Protein AF-A0A839EZG9-F1 (afdb_monomer)

Organism: NCBI:txid28101

Solvent-accessible surface area (backbone atoms only — not comparable to full-atom values): 6725 Å² total; per-residue (Å²): 133,90,87,87,84,82,85,85,78,83,82,80,80,79,82,77,80,78,75,81,74,72,76,76,61,81,21,38,28,37,26,63,41,70,46,68,31,80,74,69,49,77,46,51,53,72,41,75,43,53,29,45,36,36,34,58,54,97,94,41,50,29,42,21,29,82,92,69,44,40,34,55,33,54,52,96,92,36,72,25,40,42,65,75,44,39,40,85,50,58,77,76,52,98,52,31,19,37,50,36,63,50,82,82,70,83,71,82,125

pLDDT: mean 78.86, std 19.62, range [39.41, 96.75]

Structure (mmCIF, N/CA/C/O backbone):
data_AF-A0A839EZG9-F1
#
_entry.id   AF-A0A839EZG9-F1
#
loop_
_atom_site.group_PDB
_atom_site.id
_atom_site.type_symbol
_atom_site.label_atom_id
_atom_site.label_alt_id
_atom_site.label_comp_id
_atom_site.label_asym_id
_atom_site.label_entity_id
_atom_site.label_seq_id
_atom_site.pdbx_PDB_ins_code
_atom_site.Cartn_x
_atom_site.Cartn_y
_atom_site.Cartn_z
_atom_site.occupancy
_atom_site.B_iso_or_equiv
_atom_site.auth_seq_id
_atom_site.auth_comp_id
_atom_site.auth_asym_id
_atom_site.auth_atom_id
_atom_site.pdbx_PDB_model_num
ATOM 1 N N . MET A 1 1 ? 6.464 -0.821 -80.860 1.00 40.16 1 MET A N 1
ATOM 2 C CA . MET A 1 1 ? 7.640 -0.419 -80.058 1.00 40.16 1 MET A CA 1
ATOM 3 C C . MET A 1 1 ? 7.141 0.169 -78.747 1.00 40.16 1 MET A C 1
ATOM 5 O O . MET A 1 1 ? 6.078 0.771 -78.734 1.00 40.16 1 MET A O 1
ATOM 9 N N . ARG A 1 2 ? 7.848 -0.144 -77.658 1.00 47.66 2 ARG A N 1
ATOM 10 C CA . ARG A 1 2 ? 7.519 0.117 -76.245 1.00 47.66 2 ARG A CA 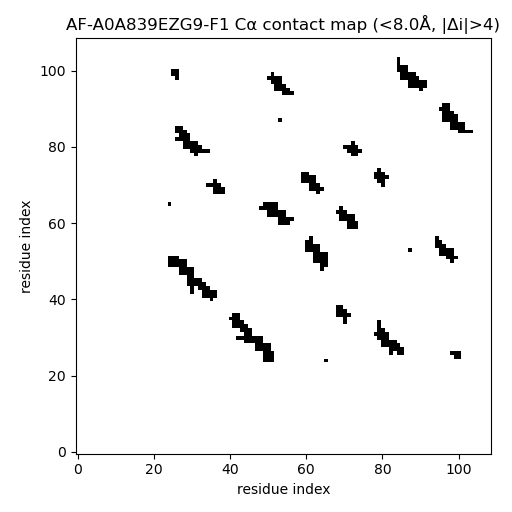1
ATOM 11 C C . ARG A 1 2 ? 7.303 1.614 -75.983 1.00 47.66 2 ARG A C 1
ATOM 13 O O . ARG A 1 2 ? 7.981 2.408 -76.618 1.00 47.66 2 ARG A O 1
ATOM 20 N N . ASN A 1 3 ? 6.450 1.964 -75.017 1.00 39.41 3 ASN A N 1
ATOM 21 C CA . ASN A 1 3 ? 6.862 2.780 -73.867 1.00 39.41 3 ASN A CA 1
ATOM 22 C C . ASN A 1 3 ? 5.799 2.758 -72.759 1.00 39.41 3 ASN A C 1
ATOM 24 O O . ASN A 1 3 ? 4.685 3.245 -72.900 1.00 39.41 3 ASN A O 1
ATOM 28 N N . VAL A 1 4 ? 6.203 2.137 -71.654 1.00 51.38 4 VAL A N 1
ATOM 29 C CA . VAL A 1 4 ? 5.530 2.039 -70.361 1.00 51.38 4 VAL A CA 1
ATOM 30 C C . VAL A 1 4 ? 6.203 3.071 -69.457 1.00 51.38 4 VAL A C 1
ATOM 32 O O . VAL A 1 4 ? 7.422 3.014 -69.308 1.00 51.38 4 VAL A O 1
ATOM 35 N N . ALA A 1 5 ? 5.460 3.983 -68.835 1.00 54.16 5 ALA A N 1
ATOM 36 C CA . ALA A 1 5 ? 5.976 4.821 -67.747 1.00 54.16 5 ALA A CA 1
ATOM 37 C C . ALA A 1 5 ? 4.810 5.175 -66.809 1.00 54.16 5 ALA A C 1
ATOM 39 O O . ALA A 1 5 ? 3.967 5.995 -67.142 1.00 54.16 5 ALA A O 1
ATOM 40 N N . ARG A 1 6 ? 4.558 4.339 -65.796 1.00 51.41 6 ARG A N 1
ATOM 41 C CA . ARG A 1 6 ? 5.149 4.375 -64.440 1.00 51.41 6 ARG A CA 1
ATOM 42 C C . ARG A 1 6 ? 4.456 5.413 -63.551 1.00 51.41 6 ARG A C 1
ATOM 44 O O . ARG A 1 6 ? 4.903 6.545 -63.420 1.00 51.41 6 ARG A O 1
ATOM 51 N N . SER A 1 7 ? 3.372 4.957 -62.923 1.00 46.28 7 SER A N 1
ATOM 52 C CA . SER A 1 7 ? 2.710 5.603 -61.792 1.00 46.28 7 SER A CA 1
ATOM 53 C C . SER A 1 7 ? 3.701 5.839 -60.649 1.00 46.28 7 SER A C 1
ATOM 55 O O . SER A 1 7 ? 4.318 4.899 -60.149 1.00 46.28 7 SER A O 1
ATOM 57 N N . LEU A 1 8 ? 3.839 7.097 -60.235 1.00 52.25 8 LEU A N 1
ATOM 58 C CA . LEU A 1 8 ? 4.538 7.512 -59.021 1.00 52.2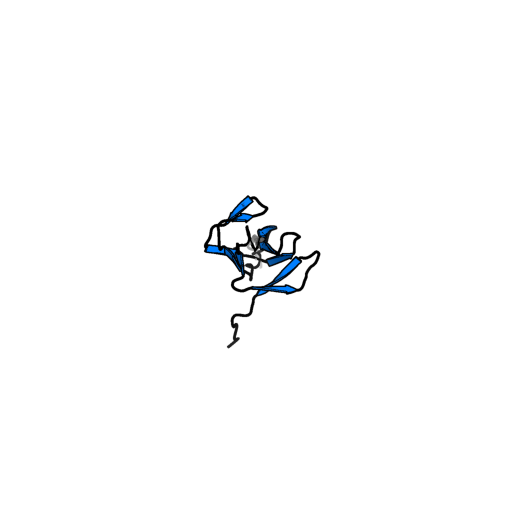5 8 LEU A CA 1
ATOM 59 C C . LEU A 1 8 ? 3.625 7.255 -57.815 1.00 52.25 8 LEU A C 1
ATOM 61 O O . LEU A 1 8 ? 2.739 8.051 -57.518 1.00 52.25 8 LEU A O 1
ATOM 65 N N . GLY A 1 9 ? 3.819 6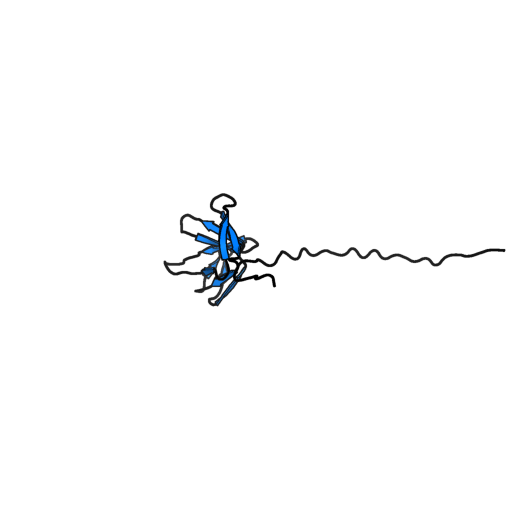.121 -57.143 1.00 43.62 9 GLY A N 1
ATOM 66 C CA . GLY A 1 9 ? 3.250 5.870 -55.820 1.00 43.62 9 GLY A CA 1
ATOM 67 C C . GLY A 1 9 ? 4.164 6.456 -54.748 1.00 43.62 9 GLY A C 1
ATOM 68 O O . GLY A 1 9 ? 5.259 5.945 -54.530 1.00 43.62 9 GLY A O 1
ATOM 69 N N . ILE A 1 10 ? 3.735 7.538 -54.099 1.00 60.69 10 ILE A N 1
ATOM 70 C CA . ILE A 1 10 ? 4.398 8.088 -52.912 1.00 60.69 10 ILE A CA 1
ATOM 71 C C . ILE A 1 10 ? 3.955 7.235 -51.719 1.00 60.69 10 ILE A C 1
ATOM 73 O O . ILE A 1 10 ? 2.824 7.349 -51.251 1.00 60.69 10 ILE A O 1
ATOM 77 N N . SER A 1 11 ? 4.831 6.343 -51.256 1.00 51.09 11 SER A N 1
ATOM 78 C CA . SER A 1 11 ? 4.602 5.546 -50.048 1.00 51.09 11 SER A CA 1
ATOM 79 C C . SER A 1 11 ? 4.742 6.428 -48.809 1.00 51.09 11 SER A C 1
ATOM 81 O O . SER A 1 11 ? 5.846 6.810 -48.423 1.00 51.09 11 SER A O 1
ATOM 83 N N . LEU A 1 12 ? 3.610 6.748 -48.186 1.00 52.72 12 LEU A N 1
ATOM 84 C CA . LEU A 1 12 ? 3.541 7.423 -46.896 1.00 52.72 12 LEU A CA 1
ATOM 85 C C . LEU A 1 12 ? 3.898 6.410 -45.793 1.00 52.72 12 LEU A C 1
ATOM 87 O O . LEU A 1 12 ? 3.102 5.531 -45.463 1.00 52.72 12 LEU A O 1
ATOM 91 N N . VAL A 1 13 ? 5.112 6.493 -45.247 1.00 56.06 13 VAL A N 1
ATOM 92 C CA . VAL A 1 13 ? 5.528 5.677 -44.097 1.00 56.06 13 VAL A CA 1
ATOM 93 C C . VAL A 1 13 ? 4.893 6.274 -42.840 1.00 56.06 13 VAL A C 1
ATOM 95 O O . VAL A 1 13 ? 5.386 7.252 -42.284 1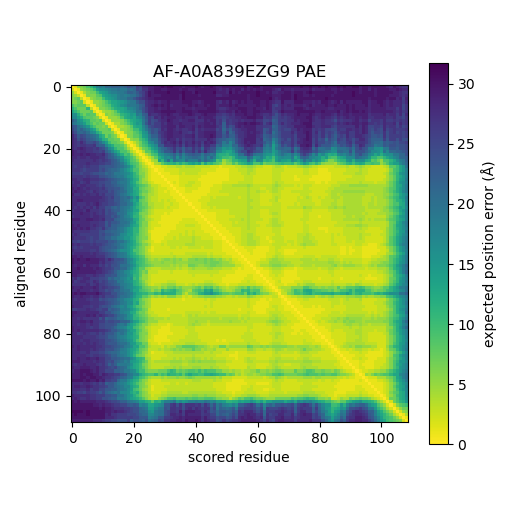.00 56.06 13 VAL A O 1
ATOM 98 N N . LEU A 1 14 ? 3.769 5.700 -42.406 1.00 52.47 14 LEU A N 1
ATOM 99 C CA . LEU A 1 14 ? 3.188 5.966 -41.091 1.00 52.47 14 LEU A CA 1
ATOM 100 C C . LEU A 1 14 ? 4.107 5.378 -40.010 1.00 52.47 14 LEU A C 1
ATOM 102 O O . LEU A 1 14 ? 4.110 4.170 -39.770 1.00 52.47 14 LEU A O 1
ATOM 106 N N . LEU A 1 15 ? 4.885 6.238 -39.347 1.00 49.59 15 LEU A N 1
ATOM 107 C CA . LEU A 1 15 ? 5.541 5.904 -38.084 1.00 49.59 15 LEU A CA 1
ATOM 108 C C . LEU A 1 15 ? 4.460 5.616 -37.039 1.00 49.59 15 LEU A C 1
ATOM 110 O O . LEU A 1 15 ? 3.777 6.518 -36.556 1.00 49.59 15 LEU A O 1
ATOM 114 N N . SER A 1 16 ? 4.290 4.338 -36.717 1.00 48.00 16 SER A N 1
ATOM 115 C CA . SER A 1 16 ? 3.411 3.895 -35.641 1.00 48.00 16 SER A CA 1
ATOM 116 C C . SER A 1 16 ? 4.055 4.268 -34.308 1.00 48.00 16 SER A C 1
ATOM 118 O O . SER A 1 16 ? 5.069 3.695 -33.918 1.00 48.00 16 SER A O 1
ATOM 120 N N . ILE A 1 17 ? 3.483 5.260 -33.629 1.00 51.62 17 ILE A N 1
ATOM 121 C CA . ILE A 1 17 ? 3.830 5.629 -32.256 1.00 51.62 17 ILE A CA 1
ATOM 122 C C . ILE A 1 17 ? 3.367 4.470 -31.368 1.00 51.62 17 ILE A C 1
ATOM 124 O O . ILE A 1 17 ? 2.181 4.340 -31.075 1.00 51.62 17 ILE A O 1
ATOM 128 N N . THR A 1 18 ? 4.277 3.587 -30.965 1.00 48.78 18 THR A N 1
ATOM 129 C CA . THR A 1 18 ? 3.974 2.589 -29.937 1.00 48.78 18 THR A CA 1
ATOM 130 C C . THR A 1 18 ? 3.944 3.300 -28.590 1.00 48.78 18 THR A C 1
ATOM 132 O O . THR A 1 18 ? 4.984 3.503 -27.963 1.00 48.78 18 THR A O 1
ATOM 135 N N . GLY A 1 19 ? 2.754 3.713 -28.151 1.00 44.03 19 GLY A N 1
ATOM 136 C CA . GLY A 1 19 ? 2.525 4.008 -26.743 1.00 44.03 19 GLY A CA 1
ATOM 137 C C . GLY A 1 19 ? 2.806 2.738 -25.945 1.00 44.03 19 GLY A C 1
ATOM 138 O O . GLY A 1 19 ? 2.176 1.710 -26.190 1.00 44.03 19 GLY A O 1
ATOM 139 N N . GLN A 1 20 ? 3.786 2.785 -25.043 1.00 39.78 20 GLN A N 1
ATOM 140 C CA . GLN A 1 20 ? 3.985 1.727 -24.059 1.00 39.78 20 GLN A CA 1
ATOM 141 C C . GLN A 1 20 ? 2.764 1.751 -23.143 1.00 39.78 20 GLN A C 1
ATOM 143 O O . GLN A 1 20 ? 2.643 2.608 -22.273 1.00 39.78 20 GLN A O 1
ATOM 148 N N . ALA A 1 21 ? 1.817 0.853 -23.399 1.00 43.53 21 ALA A N 1
ATOM 149 C CA . ALA A 1 21 ? 0.820 0.504 -22.410 1.00 43.53 21 ALA A CA 1
ATOM 150 C C . ALA A 1 21 ? 1.586 -0.168 -21.268 1.00 43.53 21 ALA A C 1
ATOM 152 O O . ALA A 1 21 ? 2.015 -1.313 -21.407 1.00 43.53 21 ALA A O 1
ATOM 153 N N . SER A 1 22 ? 1.841 0.576 -20.192 1.00 50.22 22 SER A N 1
ATOM 154 C CA . SER A 1 22 ? 2.358 0.005 -18.953 1.00 50.22 22 SER A CA 1
ATOM 155 C C . SER A 1 22 ? 1.439 -1.148 -18.569 1.00 50.22 22 SER A C 1
ATOM 157 O O . SER A 1 22 ? 0.218 -0.973 -18.538 1.00 50.22 22 SER A O 1
ATOM 159 N N . GLU A 1 23 ? 2.015 -2.331 -18.361 1.00 52.66 23 GLU A N 1
ATOM 160 C CA . GLU A 1 23 ? 1.291 -3.517 -17.909 1.00 52.66 23 GLU A CA 1
ATOM 161 C C . GLU A 1 23 ? 0.383 -3.112 -16.739 1.00 52.66 23 GLU A C 1
ATOM 163 O O . GLU A 1 23 ? 0.842 -2.479 -15.784 1.00 52.66 23 GLU A O 1
ATOM 168 N N . ALA A 1 24 ? -0.922 -3.379 -16.849 1.00 56.66 24 ALA A N 1
ATOM 169 C CA . ALA A 1 24 ? -1.848 -3.070 -15.768 1.00 56.66 24 ALA A CA 1
ATOM 170 C C . ALA A 1 24 ? -1.355 -3.790 -14.509 1.00 56.66 24 ALA A C 1
ATOM 172 O O . ALA A 1 24 ? -1.074 -4.985 -14.568 1.00 56.66 24 ALA A O 1
ATOM 173 N N . ALA A 1 25 ? -1.215 -3.067 -13.395 1.00 61.75 25 ALA A N 1
ATOM 174 C CA . ALA A 1 25 ? -0.682 -3.667 -12.182 1.00 61.75 25 ALA A CA 1
ATOM 175 C C . ALA A 1 25 ? -1.541 -4.872 -11.782 1.00 61.75 25 ALA A C 1
ATOM 177 O O . ALA A 1 25 ? -2.748 -4.766 -11.560 1.00 61.75 25 ALA A O 1
ATOM 178 N N . ASP A 1 26 ? -0.886 -6.018 -11.662 1.00 77.31 26 ASP A N 1
ATOM 179 C CA . ASP A 1 26 ? -1.517 -7.274 -11.284 1.00 77.31 26 ASP A CA 1
ATOM 180 C C . ASP A 1 26 ? -2.033 -7.255 -9.840 1.00 77.31 26 ASP A C 1
ATOM 182 O O . ASP A 1 26 ? -2.881 -8.065 -9.454 1.00 77.31 26 ASP A O 1
ATOM 186 N N . CYS A 1 27 ? -1.544 -6.311 -9.038 1.00 89.06 27 CYS A N 1
ATOM 187 C CA . CYS A 1 27 ? -1.793 -6.258 -7.618 1.00 89.06 27 CYS A CA 1
ATOM 188 C C . CYS A 1 27 ? -2.608 -5.061 -7.169 1.00 89.06 27 CYS A C 1
ATOM 190 O O . CYS A 1 27 ? -2.449 -3.953 -7.667 1.00 89.06 27 CYS A O 1
ATOM 192 N N . HIS A 1 28 ? -3.494 -5.309 -6.200 1.00 91.94 28 HIS A N 1
ATOM 193 C CA . HIS A 1 28 ? -4.414 -4.302 -5.696 1.00 91.94 28 HIS A CA 1
ATOM 194 C C . HIS A 1 28 ? -4.550 -4.334 -4.174 1.00 91.94 28 HIS A C 1
ATOM 196 O O . HIS A 1 28 ? -4.553 -5.405 -3.553 1.00 91.94 28 HIS A O 1
ATOM 202 N N . ALA A 1 29 ? -4.776 -3.156 -3.594 1.00 92.44 29 ALA A N 1
ATOM 203 C CA . ALA A 1 29 ? -5.308 -3.010 -2.244 1.00 92.44 29 ALA A CA 1
ATOM 204 C C . ALA A 1 29 ? -6.650 -2.283 -2.243 1.00 92.44 29 ALA A C 1
ATOM 206 O O . ALA A 1 29 ? -6.916 -1.430 -3.087 1.00 92.44 29 ALA A O 1
ATOM 207 N N . LEU A 1 30 ? -7.480 -2.605 -1.256 1.00 95.19 30 LEU A N 1
ATOM 208 C CA . LEU A 1 30 ? -8.690 -1.874 -0.916 1.00 95.19 30 LEU A CA 1
ATOM 209 C C . LEU A 1 30 ? -8.392 -0.874 0.203 1.00 95.19 30 LEU A C 1
ATOM 211 O O . LEU A 1 30 ? -7.941 -1.261 1.282 1.00 95.19 30 LEU A O 1
ATOM 215 N 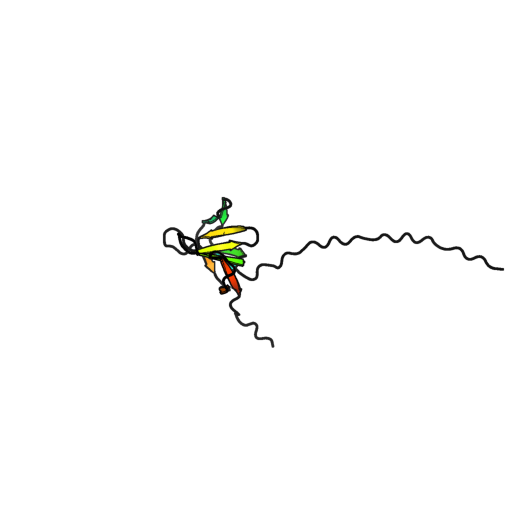N . VAL A 1 31 ? -8.720 0.392 -0.026 1.00 95.75 31 VAL A N 1
ATOM 216 C CA . VAL A 1 31 ? -8.613 1.463 0.968 1.00 95.75 31 VAL A CA 1
ATOM 217 C C . VAL A 1 31 ? -9.710 1.305 2.025 1.00 95.75 31 VAL A C 1
ATOM 219 O O . VAL A 1 31 ? -10.900 1.238 1.707 1.00 95.75 31 VAL A O 1
ATOM 222 N N . ARG A 1 32 ? -9.330 1.229 3.302 1.00 96.75 32 ARG A N 1
ATOM 223 C CA . ARG A 1 32 ? -10.235 0.946 4.435 1.00 96.75 32 ARG A CA 1
ATOM 224 C C . ARG A 1 32 ? -10.690 2.206 5.171 1.00 96.75 32 ARG A C 1
ATOM 226 O O . ARG A 1 32 ? -11.776 2.213 5.755 1.00 96.75 32 ARG A O 1
ATOM 233 N N . GLN A 1 33 ? -9.908 3.273 5.074 1.00 94.50 33 GLN A N 1
ATOM 234 C CA . GLN A 1 33 ? -10.179 4.617 5.588 1.00 94.50 33 GLN A CA 1
ATOM 235 C C . GLN A 1 33 ? -9.537 5.648 4.658 1.00 94.50 33 GLN A C 1
ATOM 237 O O . GLN A 1 33 ? -8.637 5.289 3.908 1.00 94.50 33 GLN A O 1
ATOM 242 N N . SER A 1 34 ? -10.001 6.898 4.668 1.00 93.69 34 SER A N 1
ATOM 243 C CA . SER A 1 34 ? -9.382 7.929 3.830 1.00 93.69 34 SER A CA 1
ATOM 244 C C . SER A 1 34 ? -7.959 8.222 4.303 1.00 93.69 34 SER A C 1
ATOM 246 O O . SER A 1 34 ? -7.732 8.382 5.502 1.00 93.69 34 SER A O 1
ATOM 248 N N . ILE A 1 35 ? -7.017 8.277 3.367 1.00 91.88 35 ILE A N 1
ATOM 249 C CA . ILE A 1 35 ? -5.579 8.388 3.631 1.00 91.88 35 ILE A CA 1
ATOM 250 C C . ILE A 1 35 ? -4.914 9.317 2.625 1.00 91.88 35 ILE A C 1
ATOM 252 O O . ILE A 1 35 ? -5.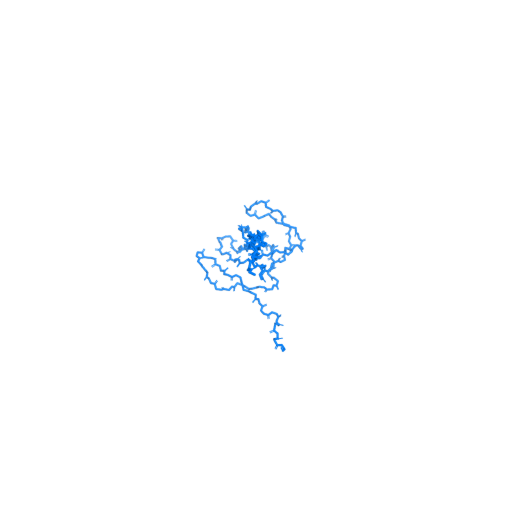369 9.433 1.488 1.00 91.88 35 ILE A O 1
ATOM 256 N N . THR A 1 36 ? -3.824 9.947 3.048 1.00 92.00 36 THR A N 1
ATOM 257 C CA . THR A 1 36 ? -2.978 10.781 2.192 1.00 92.00 36 THR A CA 1
ATOM 258 C C . THR A 1 36 ? -1.665 10.049 1.954 1.00 92.00 36 THR A C 1
ATOM 260 O O . THR A 1 36 ? -1.041 9.608 2.920 1.00 92.00 36 THR A O 1
ATOM 263 N N . ASP A 1 37 ? -1.274 9.879 0.692 1.00 90.50 37 ASP A N 1
ATOM 264 C CA . ASP A 1 37 ? 0.013 9.269 0.346 1.00 90.50 37 ASP A CA 1
ATOM 265 C C . ASP A 1 37 ? 1.184 10.256 0.489 1.00 90.50 37 ASP A C 1
ATOM 267 O O . ASP A 1 37 ? 1.004 11.445 0.764 1.00 90.50 37 ASP A O 1
ATOM 271 N N . ASP A 1 38 ? 2.404 9.755 0.324 1.00 89.69 38 ASP A N 1
ATOM 272 C CA . ASP A 1 38 ? 3.641 10.544 0.387 1.00 89.69 38 ASP A CA 1
ATOM 273 C C . ASP A 1 38 ? 3.762 11.626 -0.703 1.00 89.69 38 ASP A C 1
ATOM 275 O O . ASP A 1 38 ? 4.532 12.576 -0.557 1.00 89.69 38 ASP A O 1
ATOM 279 N N . MET A 1 39 ? 2.955 11.533 -1.759 1.00 91.38 39 MET A N 1
ATOM 280 C CA . MET A 1 39 ? 2.827 12.531 -2.818 1.00 91.38 39 MET A CA 1
ATOM 281 C C . MET A 1 39 ? 1.665 13.508 -2.584 1.00 91.38 39 MET A C 1
ATOM 283 O O . MET A 1 39 ? 1.361 14.326 -3.451 1.00 91.38 39 MET A O 1
ATOM 287 N N . SER A 1 40 ? 1.042 13.477 -1.402 1.00 91.88 40 SER A N 1
ATOM 288 C CA . SER A 1 40 ? -0.113 14.303 -1.023 1.00 91.88 40 SER A CA 1
ATOM 289 C C . SER A 1 40 ? -1.413 14.008 -1.785 1.00 91.88 40 SER A C 1
ATOM 291 O O . SER A 1 40 ? -2.356 14.801 -1.711 1.00 91.88 40 SER A O 1
ATOM 293 N N . ASN A 1 41 ? -1.521 12.869 -2.476 1.00 91.06 41 ASN A N 1
ATOM 294 C CA . ASN A 1 41 ? -2.794 12.435 -3.044 1.00 91.06 41 ASN A CA 1
ATOM 295 C C . ASN A 1 41 ? -3.694 11.876 -1.945 1.00 91.06 41 ASN A C 1
ATOM 297 O O . ASN A 1 41 ? -3.247 11.137 -1.068 1.00 91.06 41 ASN A O 1
ATOM 301 N N . VAL A 1 42 ? -4.986 12.192 -2.026 1.00 93.19 42 VAL A N 1
ATOM 302 C CA . VAL A 1 42 ? -5.985 11.695 -1.078 1.00 93.19 42 VAL A CA 1
ATOM 303 C C . VAL A 1 42 ? -6.740 10.522 -1.687 1.00 93.19 42 VAL A C 1
ATOM 305 O O . VAL A 1 42 ? -7.468 10.676 -2.670 1.00 93.19 42 VAL A O 1
ATOM 308 N N . TRP A 1 43 ? -6.628 9.369 -1.040 1.00 92.81 43 TRP A N 1
ATOM 309 C CA . TRP A 1 43 ? -7.342 8.149 -1.385 1.00 92.81 43 TRP A CA 1
ATOM 310 C C . TRP A 1 43 ? -8.511 7.945 -0.429 1.00 92.81 43 TRP A C 1
ATOM 312 O O . TRP A 1 43 ? -8.370 8.022 0.789 1.00 92.81 43 TRP A O 1
ATOM 322 N N . GLN A 1 44 ? -9.691 7.699 -0.979 1.00 95.88 44 GLN A N 1
ATOM 323 C CA . GLN A 1 44 ? -10.937 7.540 -0.247 1.00 95.88 44 GLN A CA 1
ATOM 324 C C . GLN A 1 44 ? -11.209 6.078 0.096 1.00 95.88 44 GLN A C 1
ATOM 326 O O . GLN A 1 44 ? -10.897 5.159 -0.666 1.00 95.88 44 GLN A O 1
ATOM 331 N N . LYS A 1 45 ? -11.886 5.866 1.228 1.00 96.44 45 LYS A N 1
ATOM 332 C CA . LYS A 1 45 ? -12.394 4.549 1.626 1.00 96.44 45 LYS A CA 1
ATOM 333 C C . LYS A 1 45 ? -13.175 3.881 0.488 1.00 96.44 45 LYS A C 1
ATOM 335 O O . LYS A 1 45 ? -14.061 4.479 -0.112 1.00 96.44 45 LYS A O 1
ATOM 340 N N . GLY A 1 46 ? -12.877 2.607 0.248 1.00 95.88 46 GLY A N 1
ATOM 341 C CA . GLY A 1 46 ? -13.511 1.783 -0.778 1.00 95.88 46 GLY A CA 1
ATOM 342 C C . GLY A 1 46 ? -12.818 1.821 -2.140 1.00 95.88 46 GLY A C 1
ATOM 343 O O . GLY A 1 46 ? -13.144 0.991 -2.989 1.00 95.88 46 GLY A O 1
ATOM 344 N N . GLN A 1 47 ? -11.851 2.718 -2.360 1.00 94.44 47 GLN A N 1
ATOM 345 C CA . GLN A 1 47 ? -11.070 2.714 -3.595 1.00 94.44 47 GLN A CA 1
ATOM 346 C C . GLN A 1 47 ? -10.164 1.484 -3.680 1.00 94.44 47 GLN A C 1
ATOM 348 O O . GLN A 1 47 ? -9.638 1.005 -2.673 1.00 94.44 47 GLN A O 1
ATOM 353 N N . LYS A 1 48 ? -9.984 0.982 -4.905 1.00 92.94 48 LYS A N 1
ATOM 354 C CA . LYS A 1 48 ? -8.987 -0.038 -5.228 1.00 92.94 48 LYS A CA 1
ATOM 355 C C . LYS A 1 48 ? -7.780 0.637 -5.855 1.00 92.94 48 LYS A C 1
ATOM 357 O O . LYS A 1 48 ? -7.948 1.384 -6.815 1.00 92.94 48 LYS A O 1
ATOM 362 N N . LEU A 1 49 ? -6.598 0.361 -5.321 1.00 90.38 49 LEU A N 1
ATOM 363 C CA . LEU A 1 49 ? -5.351 0.973 -5.766 1.00 90.38 49 LEU A CA 1
ATOM 364 C C . LEU A 1 49 ? -4.449 -0.078 -6.402 1.00 90.38 49 LEU A C 1
ATOM 366 O O . LEU A 1 49 ? -4.273 -1.126 -5.776 1.00 90.38 49 LEU A O 1
ATOM 370 N N . PRO A 1 50 ? -3.894 0.179 -7.599 1.00 90.81 50 PRO A N 1
ATOM 371 C CA . PRO A 1 50 ? -2.875 -0.672 -8.194 1.00 90.81 50 PRO A CA 1
ATOM 372 C C . PRO A 1 50 ? -1.566 -0.536 -7.413 1.00 90.81 50 PRO A C 1
ATOM 374 O O . PRO A 1 50 ? -1.125 0.576 -7.140 1.00 90.81 50 PRO A O 1
ATOM 377 N N . LEU A 1 51 ? -0.940 -1.654 -7.062 1.00 91.50 51 LEU A N 1
ATOM 378 C CA . LEU A 1 51 ? 0.288 -1.705 -6.272 1.00 91.50 51 LEU A CA 1
ATOM 379 C C . LEU A 1 51 ? 1.262 -2.711 -6.877 1.00 91.50 51 LEU A C 1
ATOM 381 O O . LEU A 1 51 ? 0.838 -3.724 -7.426 1.00 91.50 51 LEU A O 1
ATOM 385 N N . ASP A 1 52 ? 2.558 -2.471 -6.729 1.00 91.31 52 ASP A N 1
ATOM 386 C CA . ASP A 1 52 ? 3.616 -3.357 -7.230 1.00 91.31 52 ASP A CA 1
ATOM 387 C C . ASP A 1 52 ? 4.680 -3.694 -6.175 1.00 91.31 52 ASP A C 1
ATOM 389 O O . ASP A 1 52 ? 5.284 -4.772 -6.230 1.00 91.31 52 ASP A O 1
ATOM 393 N N . ILE A 1 53 ? 4.868 -2.823 -5.181 1.00 92.94 53 ILE A N 1
ATOM 394 C CA . ILE A 1 53 ? 5.913 -2.954 -4.163 1.00 92.94 53 ILE A CA 1
ATOM 395 C C . ILE A 1 53 ? 5.310 -2.905 -2.757 1.00 92.94 53 ILE A C 1
ATOM 397 O O . ILE A 1 53 ? 4.452 -2.082 -2.443 1.00 92.94 53 ILE A O 1
ATOM 401 N N . ALA A 1 54 ? 5.799 -3.782 -1.882 1.00 94.62 54 ALA A N 1
ATOM 402 C CA . ALA A 1 54 ? 5.670 -3.643 -0.439 1.00 94.62 54 ALA A CA 1
ATOM 403 C C . ALA A 1 54 ? 7.017 -3.220 0.143 1.00 94.62 54 ALA A C 1
ATOM 405 O O . ALA A 1 54 ? 8.020 -3.892 -0.079 1.00 94.62 54 ALA A O 1
ATOM 406 N N . ARG A 1 55 ? 7.034 -2.140 0.919 1.00 93.94 55 ARG A N 1
ATOM 407 C CA . ARG A 1 55 ? 8.234 -1.606 1.565 1.00 93.94 55 ARG A CA 1
ATOM 408 C C . ARG A 1 55 ? 8.129 -1.763 3.071 1.00 93.94 55 ARG A C 1
ATOM 410 O O . ARG A 1 55 ? 7.131 -1.374 3.673 1.00 93.94 55 ARG A O 1
ATOM 417 N N . LYS A 1 56 ? 9.162 -2.314 3.697 1.00 94.31 56 LYS A N 1
ATOM 418 C CA . LYS A 1 56 ? 9.278 -2.412 5.151 1.00 94.31 56 LYS A CA 1
ATOM 419 C C . LYS A 1 56 ? 10.082 -1.224 5.679 1.00 94.31 56 LYS A C 1
ATOM 421 O O . LYS A 1 56 ? 11.302 -1.208 5.568 1.00 94.31 56 LYS A O 1
ATOM 426 N N . GLY A 1 57 ? 9.388 -0.245 6.250 1.00 87.88 57 GLY A N 1
ATOM 427 C CA . GLY A 1 57 ? 9.973 0.936 6.881 1.00 87.88 57 GLY A CA 1
ATOM 428 C C . GLY A 1 57 ? 10.063 0.834 8.412 1.00 87.88 57 GLY A C 1
ATOM 429 O O . GLY A 1 57 ? 9.629 -0.163 8.999 1.00 87.88 57 GLY A O 1
ATOM 430 N N . PRO A 1 58 ? 10.608 1.872 9.074 1.00 87.81 58 PRO A N 1
ATOM 431 C CA . PRO A 1 58 ? 10.704 1.940 10.536 1.00 87.81 58 PRO A CA 1
ATOM 432 C C . PRO A 1 58 ? 9.329 1.963 11.218 1.00 87.81 58 PRO A C 1
ATOM 434 O O . PRO A 1 58 ? 9.161 1.356 12.273 1.00 87.81 58 PRO A O 1
ATOM 437 N N . ASP A 1 59 ? 8.338 2.586 10.577 1.00 86.94 59 ASP A N 1
ATOM 438 C CA . ASP A 1 59 ? 6.972 2.731 11.099 1.00 86.94 59 ASP A CA 1
ATOM 439 C C . ASP A 1 59 ? 6.043 1.572 10.697 1.00 86.94 59 ASP A C 1
ATOM 441 O O . ASP A 1 59 ? 4.853 1.574 11.007 1.00 86.94 59 ASP A O 1
ATOM 445 N N . GLY A 1 60 ? 6.579 0.561 10.004 1.00 91.38 60 GLY A N 1
ATOM 446 C CA . GLY A 1 60 ? 5.833 -0.599 9.531 1.00 91.38 60 GLY A CA 1
ATOM 447 C C . GLY A 1 60 ? 5.842 -0.739 8.013 1.00 91.38 60 GLY A C 1
ATOM 448 O O . GLY A 1 60 ? 6.780 -0.338 7.327 1.00 91.38 60 GLY A O 1
ATOM 449 N N . TRP A 1 61 ? 4.810 -1.390 7.483 1.00 94.88 61 TRP A N 1
ATOM 450 C CA . TRP A 1 61 ? 4.715 -1.679 6.055 1.00 94.88 61 TRP A CA 1
ATOM 451 C C . TRP A 1 61 ? 4.069 -0.527 5.288 1.00 94.88 61 TRP A C 1
ATOM 453 O O . TRP A 1 61 ? 3.052 0.017 5.714 1.00 94.88 61 TRP A O 1
ATOM 463 N N . LEU A 1 62 ? 4.621 -0.226 4.119 1.00 95.00 62 LEU A N 1
ATOM 464 C CA . LEU A 1 62 ? 4.024 0.617 3.093 1.00 95.00 62 LEU A CA 1
ATOM 465 C C . LEU A 1 62 ? 3.719 -0.242 1.862 1.00 95.00 62 LEU A C 1
ATOM 467 O O . LEU A 1 62 ? 4.447 -1.195 1.571 1.00 95.00 62 LEU A O 1
ATOM 471 N N . TYR A 1 63 ? 2.682 0.115 1.115 1.00 94.69 63 TYR A N 1
ATOM 472 C CA . TYR A 1 63 ? 2.450 -0.405 -0.227 1.00 94.69 63 TYR A CA 1
ATOM 473 C C . TYR A 1 63 ? 2.537 0.726 -1.238 1.00 94.69 63 TYR A C 1
ATOM 475 O O . TYR A 1 63 ? 1.930 1.777 -1.035 1.00 94.69 63 TYR A O 1
ATOM 483 N N . CYS A 1 64 ? 3.285 0.504 -2.312 1.00 92.19 64 CYS A N 1
ATOM 484 C CA . CYS A 1 64 ? 3.555 1.518 -3.317 1.00 92.19 64 CYS A CA 1
ATOM 485 C C . CYS A 1 64 ? 2.858 1.192 -4.636 1.00 92.19 64 CYS A C 1
ATOM 487 O O . CYS A 1 64 ? 2.743 0.027 -5.031 1.00 92.19 64 CYS A O 1
ATOM 489 N N . THR A 1 65 ? 2.353 2.245 -5.274 1.00 88.50 65 THR A N 1
ATOM 490 C CA . THR A 1 65 ? 1.752 2.218 -6.602 1.00 88.50 65 THR A CA 1
ATOM 491 C C . THR A 1 65 ? 2.833 2.228 -7.677 1.00 88.50 65 THR A C 1
ATOM 493 O O . THR A 1 65 ? 3.937 2.751 -7.482 1.00 88.50 65 THR A O 1
ATOM 496 N N . HIS A 1 66 ? 2.485 1.712 -8.854 1.00 73.75 66 HIS A N 1
ATOM 497 C CA . HIS A 1 66 ? 3.349 1.827 -10.019 1.00 73.75 66 HIS A CA 1
ATOM 498 C C . HIS A 1 66 ? 3.493 3.303 -10.418 1.00 73.75 66 HIS A C 1
ATOM 500 O O . HIS A 1 66 ? 2.523 3.927 -10.848 1.00 73.75 66 HIS A O 1
ATOM 506 N N . GLY A 1 67 ? 4.694 3.865 -10.274 1.00 69.31 67 GLY A N 1
ATOM 507 C CA . GLY A 1 67 ? 4.953 5.287 -10.540 1.00 69.31 67 GLY A CA 1
ATOM 508 C C . GLY A 1 67 ? 5.159 6.153 -9.295 1.00 69.31 67 GLY A C 1
ATOM 509 O O . GLY A 1 67 ? 5.480 7.329 -9.448 1.00 69.31 67 GLY A O 1
ATOM 510 N N . GLY A 1 68 ? 5.087 5.572 -8.092 1.00 75.75 68 GLY A N 1
ATOM 511 C CA . GLY A 1 68 ? 5.909 6.052 -6.980 1.00 75.75 68 GLY A CA 1
ATOM 512 C C . GLY A 1 68 ? 5.201 6.529 -5.721 1.00 75.75 68 GLY A C 1
ATOM 513 O O . GLY A 1 68 ? 5.918 6.865 -4.785 1.00 75.75 68 GLY A O 1
ATOM 514 N N . SER A 1 69 ? 3.866 6.535 -5.641 1.00 88.44 69 SER A N 1
ATOM 515 C CA . SER A 1 69 ? 3.231 6.890 -4.370 1.00 88.44 69 SER A CA 1
ATOM 516 C C . SER A 1 69 ? 3.179 5.701 -3.420 1.00 88.44 69 SER A C 1
ATOM 518 O O . SER A 1 69 ? 2.734 4.615 -3.797 1.00 88.44 69 SER A O 1
ATOM 520 N N . CYS A 1 70 ? 3.638 5.895 -2.188 1.00 92.25 70 CYS A N 1
ATOM 521 C CA . CYS A 1 70 ? 3.630 4.887 -1.140 1.00 92.25 70 CYS A CA 1
ATOM 522 C C . CYS A 1 70 ? 2.626 5.246 -0.046 1.00 92.25 70 CYS A C 1
ATOM 524 O O . CYS A 1 70 ? 2.490 6.390 0.388 1.00 92.25 70 CYS A O 1
ATOM 526 N N . ILE A 1 71 ? 1.916 4.223 0.417 1.00 93.31 71 ILE A N 1
ATOM 527 C CA . ILE A 1 71 ? 0.782 4.360 1.321 1.00 93.31 71 ILE A CA 1
ATOM 528 C C . ILE A 1 71 ? 1.006 3.460 2.532 1.00 93.31 71 ILE A C 1
ATOM 530 O O . ILE A 1 71 ? 1.355 2.289 2.354 1.00 93.31 71 ILE A O 1
ATOM 534 N N . PRO A 1 72 ? 0.791 3.947 3.764 1.00 93.44 72 PRO A N 1
ATOM 535 C CA . PRO A 1 72 ? 0.943 3.116 4.945 1.00 93.44 72 PRO A CA 1
ATOM 536 C C . PRO A 1 72 ? -0.101 2.002 4.980 1.00 93.44 72 PRO A C 1
ATOM 538 O O . PRO A 1 72 ? -1.287 2.241 4.752 1.00 93.44 72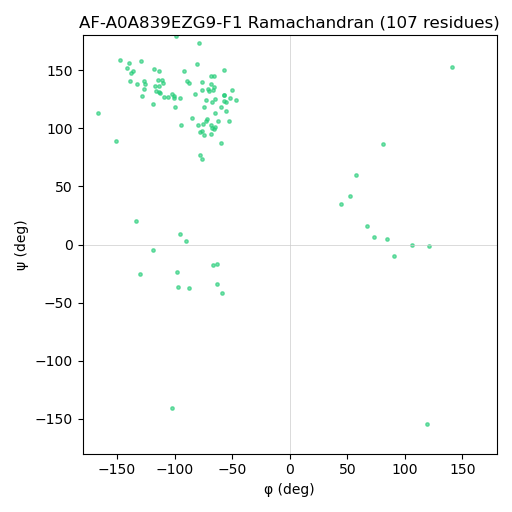 PRO A O 1
ATOM 541 N N . ARG A 1 73 ? 0.337 0.782 5.313 1.00 94.56 73 ARG A N 1
ATOM 542 C CA . ARG A 1 73 ? -0.558 -0.356 5.557 1.00 94.56 73 ARG A CA 1
ATOM 543 C C . ARG A 1 73 ? -1.530 -0.048 6.690 1.00 94.56 73 ARG A C 1
ATOM 545 O O . ARG A 1 73 ? -2.712 -0.369 6.587 1.00 94.56 73 ARG A O 1
ATOM 552 N N . ASP A 1 74 ? -1.023 0.576 7.747 1.00 94.69 74 ASP A N 1
ATOM 553 C CA . ASP A 1 74 ? -1.736 0.876 8.980 1.00 94.69 74 ASP A CA 1
ATOM 554 C C . ASP A 1 74 ? -1.613 2.372 9.301 1.00 94.69 74 ASP A C 1
ATOM 556 O O . ASP A 1 74 ? -0.550 2.966 9.148 1.00 94.69 74 ASP A O 1
ATOM 560 N N . MET A 1 75 ? -2.687 2.986 9.792 1.00 90.38 75 MET A N 1
ATOM 561 C CA . MET A 1 75 ? -2.680 4.344 10.336 1.00 90.38 75 MET A CA 1
ATOM 562 C C . MET A 1 75 ? -3.318 4.340 11.717 1.00 90.38 75 MET A C 1
ATOM 564 O O . MET A 1 75 ? -4.437 3.857 11.886 1.00 90.38 75 MET A O 1
ATOM 568 N N . ASN A 1 76 ? -2.610 4.892 12.705 1.00 89.62 76 ASN A N 1
ATOM 569 C CA . ASN A 1 76 ? -3.074 4.979 14.094 1.00 89.62 76 ASN A CA 1
ATOM 570 C C . ASN A 1 76 ? -3.532 3.617 14.657 1.00 89.62 76 ASN A C 1
ATOM 572 O O . ASN A 1 76 ? -4.573 3.512 15.302 1.00 89.62 76 ASN A O 1
ATOM 576 N N . GLY A 1 77 ? -2.781 2.551 14.353 1.00 90.19 77 GLY A N 1
ATOM 577 C CA . GLY A 1 77 ? -3.08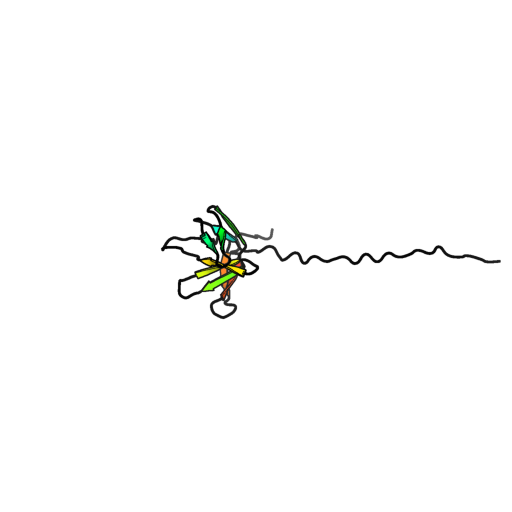6 1.184 14.793 1.00 90.19 77 GLY A CA 1
ATOM 578 C C . GLY A 1 77 ? -4.268 0.516 14.081 1.00 90.19 77 GLY A C 1
ATOM 579 O O . GLY A 1 77 ? -4.668 -0.576 14.475 1.00 90.19 77 GLY A O 1
ATOM 580 N N . THR A 1 78 ? -4.831 1.149 13.048 1.00 92.75 78 THR A N 1
ATOM 581 C CA . THR A 1 78 ? -5.929 0.604 12.240 1.00 92.75 78 THR A CA 1
ATOM 582 C C . THR A 1 78 ? -5.454 0.330 10.820 1.00 92.75 78 THR A C 1
ATOM 584 O O . THR A 1 78 ? -4.809 1.185 10.215 1.00 92.75 78 THR A O 1
ATOM 587 N N . GLU A 1 79 ? -5.829 -0.823 10.262 1.00 93.94 79 GLU A N 1
ATOM 588 C CA . GLU A 1 79 ? -5.550 -1.165 8.863 1.00 93.94 79 GLU A CA 1
ATOM 589 C C . GLU A 1 79 ? -6.102 -0.069 7.936 1.00 93.94 79 GLU A C 1
ATOM 591 O O . GLU A 1 79 ? -7.310 0.169 7.868 1.00 93.94 79 GLU A O 1
ATOM 596 N N . ALA A 1 80 ? -5.204 0.619 7.236 1.00 94.81 80 ALA A N 1
ATOM 597 C CA . ALA A 1 80 ? -5.515 1.682 6.293 1.00 94.81 80 ALA A CA 1
ATOM 598 C C . ALA A 1 80 ? -5.788 1.144 4.888 1.00 94.81 80 ALA A C 1
ATOM 600 O O . ALA A 1 80 ? -6.701 1.617 4.205 1.00 94.81 80 ALA A O 1
ATOM 601 N N . VAL A 1 81 ? -5.046 0.115 4.483 1.00 94.75 81 VAL A N 1
ATOM 602 C CA . VAL A 1 81 ? -5.190 -0.563 3.194 1.00 94.75 81 VAL A CA 1
ATOM 603 C C . VAL A 1 81 ? -5.060 -2.071 3.370 1.00 94.75 81 VAL A C 1
ATOM 605 O O . VAL A 1 81 ? -4.224 -2.561 4.125 1.00 94.75 81 VAL A O 1
ATOM 608 N N . HIS A 1 82 ? -5.888 -2.813 2.642 1.00 94.19 82 HIS A N 1
ATOM 609 C CA . HIS A 1 82 ? -5.923 -4.271 2.683 1.00 94.19 82 HIS A CA 1
ATOM 610 C C . HIS A 1 82 ? -5.584 -4.850 1.309 1.00 94.19 82 HIS A C 1
ATOM 612 O O . HIS A 1 82 ? -6.303 -4.573 0.348 1.00 94.19 82 HIS A O 1
ATOM 618 N N . LEU A 1 83 ? -4.535 -5.668 1.195 1.00 92.88 83 LEU A N 1
ATOM 619 C CA . LEU A 1 83 ? -4.246 -6.397 -0.046 1.00 92.88 83 LEU A CA 1
ATOM 620 C C . LEU A 1 83 ? -5.374 -7.398 -0.328 1.00 92.88 83 LEU A C 1
ATOM 622 O O . LEU A 1 83 ? -5.691 -8.224 0.520 1.00 92.88 83 LEU A O 1
ATOM 626 N N . ILE A 1 84 ? -5.987 -7.330 -1.510 1.00 90.44 84 ILE A N 1
ATOM 627 C CA . ILE A 1 84 ? -7.171 -8.151 -1.829 1.00 90.44 84 ILE A CA 1
ATOM 628 C C . ILE A 1 84 ? -6.841 -9.423 -2.6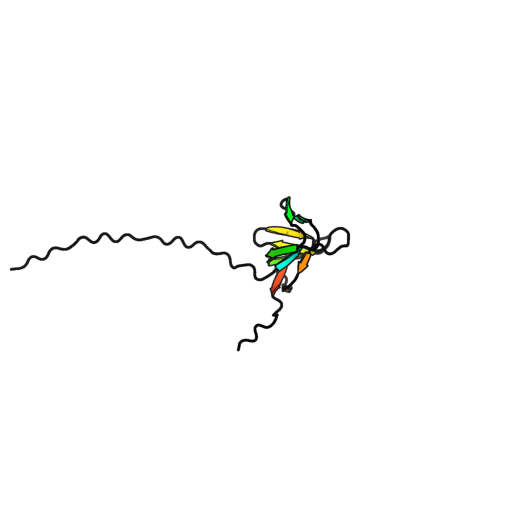13 1.00 90.44 84 ILE A C 1
ATOM 630 O O . ILE A 1 84 ? -7.453 -10.468 -2.372 1.00 90.44 84 ILE A O 1
ATOM 634 N N . ASP A 1 85 ? -5.866 -9.345 -3.517 1.00 83.81 85 ASP A N 1
ATOM 635 C CA . ASP A 1 85 ? -5.500 -10.431 -4.434 1.00 83.81 85 ASP A CA 1
ATOM 636 C C . ASP A 1 85 ? -3.983 -10.649 -4.485 1.00 83.81 85 ASP A C 1
ATOM 638 O O . ASP A 1 85 ? -3.462 -11.234 -5.434 1.00 83.81 85 ASP A O 1
ATOM 642 N N . CYS A 1 86 ? -3.271 -10.176 -3.457 1.00 90.12 86 CYS A N 1
ATOM 643 C CA . CYS A 1 86 ? -1.815 -10.147 -3.427 1.00 90.12 86 CYS A CA 1
ATOM 644 C C . CYS A 1 86 ? -1.226 -10.524 -2.086 1.00 90.12 86 CYS A C 1
ATOM 646 O O . CYS A 1 86 ? -1.839 -10.370 -1.031 1.00 90.12 86 CYS A O 1
ATOM 648 N N . LYS A 1 87 ? 0.015 -10.986 -2.161 1.00 91.25 87 LYS A N 1
ATOM 649 C CA . LYS A 1 87 ? 0.881 -11.265 -1.026 1.00 91.25 87 LYS A CA 1
ATOM 650 C C . LYS A 1 87 ? 2.224 -10.577 -1.232 1.00 91.25 87 LYS A C 1
ATOM 652 O O . LYS A 1 87 ? 2.627 -10.288 -2.358 1.00 91.25 87 LYS A O 1
ATOM 657 N N . VAL A 1 88 ? 2.924 -10.358 -0.127 1.00 92.94 88 VAL A N 1
ATOM 658 C CA . VAL A 1 88 ? 4.337 -9.978 -0.160 1.00 92.94 88 VAL A CA 1
ATOM 659 C C . VAL A 1 88 ? 5.133 -11.172 -0.686 1.00 92.94 88 VAL A C 1
ATOM 661 O O . VAL A 1 88 ? 5.021 -12.274 -0.143 1.00 92.94 88 VAL A O 1
ATOM 664 N N . GLY A 1 89 ? 5.866 -10.956 -1.773 1.00 91.88 89 GLY A N 1
ATOM 665 C CA . GLY A 1 89 ? 6.674 -11.957 -2.454 1.00 91.88 89 GLY A CA 1
ATOM 666 C C . GLY A 1 89 ? 8.158 -11.829 -2.130 1.00 91.88 89 GLY A C 1
ATOM 667 O O . GLY A 1 89 ? 8.553 -11.566 -0.991 1.00 91.88 89 GLY A O 1
ATOM 668 N N . VAL A 1 90 ? 8.988 -12.036 -3.151 1.00 90.12 90 VAL A N 1
ATOM 669 C CA . VAL A 1 90 ? 10.451 -11.971 -3.032 1.00 90.12 90 VAL A CA 1
ATOM 670 C C . VAL A 1 90 ? 10.961 -10.562 -2.708 1.00 90.12 90 VAL A C 1
ATOM 672 O O . VAL A 1 90 ? 10.424 -9.559 -3.180 1.00 90.12 90 VAL A O 1
ATOM 675 N N . ALA A 1 91 ? 12.035 -10.491 -1.919 1.00 94.12 91 ALA A N 1
ATOM 676 C CA . ALA A 1 91 ? 12.759 -9.247 -1.673 1.00 94.12 91 ALA A CA 1
ATOM 677 C C . ALA A 1 91 ? 13.469 -8.779 -2.953 1.00 94.12 91 ALA A C 1
ATOM 679 O O . ALA A 1 91 ? 14.078 -9.591 -3.652 1.00 94.12 91 ALA A O 1
ATOM 680 N N . ILE A 1 92 ? 13.412 -7.478 -3.231 1.00 91.94 92 ILE A N 1
ATOM 681 C CA . ILE A 1 92 ? 14.021 -6.848 -4.414 1.00 91.94 92 ILE A CA 1
ATOM 682 C C . ILE A 1 92 ? 15.087 -5.794 -4.066 1.00 91.94 92 ILE A C 1
ATOM 684 O O . ILE A 1 92 ? 15.775 -5.323 -4.965 1.00 91.94 92 ILE A O 1
ATOM 688 N N . GLY A 1 93 ? 15.285 -5.481 -2.780 1.00 87.06 93 GLY A N 1
ATOM 689 C CA . GLY A 1 93 ? 16.375 -4.624 -2.287 1.00 87.06 93 GLY A CA 1
ATOM 690 C C . GLY A 1 93 ? 15.918 -3.695 -1.162 1.00 87.06 93 GLY A C 1
ATOM 691 O O . GLY A 1 93 ? 14.743 -3.403 -1.084 1.00 87.06 93 GLY A O 1
ATOM 692 N N . GLU A 1 94 ? 16.815 -3.275 -0.265 1.00 86.25 94 GLU A N 1
ATOM 693 C CA . GLU A 1 94 ? 16.584 -2.219 0.755 1.00 86.25 94 GLU A CA 1
ATOM 694 C C . GLU A 1 94 ? 15.246 -2.256 1.537 1.00 86.25 94 GLU A C 1
ATOM 696 O O . GLU A 1 94 ? 14.697 -1.225 1.910 1.00 86.25 94 GLU A O 1
ATOM 701 N N . GLY A 1 95 ? 14.718 -3.448 1.835 1.00 90.19 95 GLY A N 1
ATOM 702 C CA . GLY A 1 95 ? 13.429 -3.592 2.531 1.00 90.19 95 GLY A CA 1
ATOM 703 C C . GLY A 1 95 ? 12.201 -3.525 1.617 1.00 90.19 95 GLY A C 1
ATOM 704 O O . GLY A 1 95 ? 11.079 -3.615 2.113 1.00 90.19 95 GLY A O 1
ATOM 705 N N . ASP A 1 96 ? 12.408 -3.442 0.307 1.00 93.06 96 ASP A N 1
ATOM 706 C CA . ASP A 1 96 ? 11.399 -3.562 -0.735 1.00 93.06 96 ASP A CA 1
ATOM 707 C C . ASP A 1 96 ? 11.225 -5.019 -1.165 1.00 93.06 96 ASP A C 1
ATOM 709 O O . ASP A 1 96 ? 12.172 -5.801 -1.312 1.00 93.06 96 ASP A O 1
ATOM 713 N N . TYR A 1 97 ? 9.968 -5.369 -1.396 1.00 93.94 97 TYR A N 1
ATOM 714 C CA . TYR A 1 97 ? 9.503 -6.684 -1.793 1.00 93.94 97 TYR A CA 1
ATOM 715 C C . TYR A 1 97 ? 8.543 -6.525 -2.960 1.00 93.94 97 TYR A C 1
ATOM 717 O O . TYR A 1 97 ? 7.677 -5.647 -2.949 1.00 93.94 97 TYR A O 1
ATOM 725 N N . ARG A 1 98 ? 8.652 -7.405 -3.952 1.00 92.44 98 ARG A N 1
ATOM 726 C CA . ARG A 1 98 ? 7.681 -7.444 -5.042 1.00 92.44 98 ARG A CA 1
ATOM 727 C C . ARG A 1 98 ? 6.355 -7.985 -4.514 1.00 92.44 98 ARG A C 1
ATOM 729 O O . ARG A 1 98 ? 6.332 -8.995 -3.807 1.00 92.44 98 ARG A O 1
ATOM 736 N N . LEU A 1 99 ? 5.251 -7.325 -4.851 1.00 92.50 99 LEU A N 1
ATOM 737 C CA . LEU A 1 99 ? 3.926 -7.890 -4.632 1.00 92.50 99 LEU A CA 1
ATOM 738 C C . LEU A 1 99 ? 3.643 -8.946 -5.697 1.00 92.50 99 LEU A C 1
ATOM 740 O O . LEU A 1 99 ? 3.870 -8.743 -6.888 1.00 92.50 99 LEU A O 1
ATOM 744 N N . GLU A 1 100 ? 3.148 -10.090 -5.248 1.00 90.56 100 GLU A N 1
ATOM 745 C CA . GLU A 1 100 ? 2.798 -11.211 -6.108 1.00 90.56 100 GLU A CA 1
ATOM 746 C C . GLU A 1 100 ? 1.305 -11.470 -6.007 1.00 90.56 100 GLU A C 1
ATOM 748 O O . GLU A 1 100 ? 0.750 -11.529 -4.903 1.00 90.56 100 GLU A O 1
ATOM 753 N N . GLN A 1 101 ? 0.663 -11.697 -7.150 1.00 88.94 101 GLN A N 1
ATOM 754 C CA . GLN A 1 101 ? -0.710 -12.171 -7.160 1.00 88.94 101 GLN A CA 1
ATOM 755 C C . GLN A 1 101 ? -0.821 -13.480 -6.379 1.00 88.94 101 GLN A C 1
ATOM 757 O O . GLN A 1 101 ? -0.114 -14.462 -6.622 1.00 88.94 101 GLN A O 1
ATOM 762 N N . THR A 1 102 ? -1.763 -13.517 -5.445 1.00 82.25 102 THR A N 1
ATOM 763 C CA . THR A 1 102 ? -2.221 -14.783 -4.888 1.00 82.25 102 THR A CA 1
ATOM 764 C C . THR A 1 102 ? -3.098 -15.428 -5.944 1.00 82.25 102 THR A C 1
ATOM 766 O O . THR A 1 102 ? -4.112 -14.848 -6.326 1.00 82.25 102 THR A O 1
ATOM 769 N N . SER A 1 103 ? -2.722 -16.606 -6.440 1.00 66.12 103 SER A N 1
ATOM 770 C CA . SER A 1 103 ? -3.504 -17.347 -7.428 1.00 66.12 103 SER A CA 1
ATOM 771 C C . SER A 1 103 ? -4.901 -17.672 -6.881 1.00 66.12 103 SER A C 1
ATOM 773 O O . SER A 1 103 ? -5.132 -18.756 -6.349 1.00 66.12 103 SER A O 1
ATOM 775 N N . LYS A 1 104 ? -5.878 -16.774 -7.034 1.00 57.25 104 LYS A N 1
ATOM 776 C CA . LYS A 1 104 ? -7.292 -17.144 -6.952 1.00 57.25 104 LYS A CA 1
ATOM 777 C C . LYS A 1 104 ? -7.661 -17.810 -8.274 1.00 57.25 104 LYS A C 1
ATOM 779 O O . LYS A 1 104 ? -8.233 -17.202 -9.164 1.00 57.25 104 LYS A O 1
ATOM 784 N N . GLY A 1 105 ? -7.250 -19.071 -8.404 1.00 45.00 105 GLY A N 1
ATOM 785 C CA . GLY A 1 105 ? -7.828 -20.032 -9.339 1.00 45.00 105 GLY A CA 1
ATOM 786 C C . GLY A 1 105 ? -7.826 -19.649 -10.819 1.00 45.00 105 GLY A C 1
ATOM 787 O O . GLY A 1 105 ? -8.875 -19.714 -11.446 1.00 45.00 105 GLY A O 1
ATOM 788 N N . HIS A 1 106 ? -6.662 -19.414 -11.432 1.00 41.97 106 HIS A N 1
ATOM 789 C CA . HIS A 1 106 ? -6.519 -19.757 -12.852 1.00 41.97 106 HIS A CA 1
ATOM 790 C C . HIS A 1 106 ? -6.357 -21.282 -12.952 1.00 41.97 106 HIS A C 1
ATOM 792 O O . HIS A 1 106 ? -5.267 -21.814 -13.164 1.00 41.97 106 HIS A O 1
ATOM 798 N N . LYS A 1 107 ? -7.455 -22.019 -12.743 1.00 41.25 107 LYS A N 1
ATOM 799 C CA . LYS A 1 107 ? -7.533 -23.394 -13.233 1.00 41.25 107 LYS A CA 1
ATOM 800 C C . LYS A 1 107 ? -7.590 -23.250 -14.752 1.00 41.25 107 LYS A C 1
ATOM 802 O O . LYS A 1 107 ? -8.649 -22.952 -15.291 1.00 41.25 107 LYS A O 1
ATOM 807 N N . LYS A 1 108 ? -6.434 -23.352 -15.419 1.00 46.31 108 LYS A N 1
ATOM 808 C CA . LYS A 1 108 ? -6.378 -23.569 -16.869 1.00 46.31 108 LYS A CA 1
ATOM 809 C C . LYS A 1 108 ? -7.261 -24.787 -17.147 1.00 46.31 108 LYS A C 1
ATOM 811 O O . LYS A 1 108 ? -6.915 -25.888 -16.718 1.00 46.31 108 LYS A O 1
ATOM 816 N N . SER A 1 109 ? -8.440 -24.548 -17.715 1.00 43.47 109 SER A N 1
ATOM 817 C CA . SER A 1 109 ? -9.243 -25.591 -18.345 1.00 43.47 109 SER A CA 1
ATOM 818 C C . SER A 1 109 ? -8.698 -25.882 -19.731 1.00 43.47 109 SER A C 1
ATOM 820 O O . SER A 1 109 ? -8.042 -24.984 -20.305 1.00 43.47 109 SER A O 1
#

Radius of gyration: 23.94 Å; Cα contacts (8 Å, |Δi|>4): 192; chains: 1; bounding box: 30×40×95 Å

Foldseek 3Di:
DDDDDDDDDDDDPPPDDPDPPDDQQPWKKAFCAWFAWPVRDIDHHGDIARFWKWAQDPVGIWTAHDPGTITDCDDPNHGGIGTDQWDFADADDDRMTTIDGDPPDPPPD

Secondary structure (DSSP, 8-state):
---------------------PPPPSEEEEE-S-EE-TT-PEEPTT-EEEE-EEEEETTEEEEE-TTS-EEESEETTEE-EEESSEEEEEEEETTEEEEEE--------

Mean predicted aligned error: 12.18 Å

Nearest PDB structures (foldseek):
  3g1j-assembly1_A  TM=4.350E-01  e=9.339E-01  Vibrio cholerae
  3gng-assembly1_A  TM=3.469E-01  e=9.339E-01  Mus musculus
  6bp8-assembly1_A  TM=3.226E-01  e=1.224E+00  Rattus norvegicus
  6bp7-assembly1_A  TM=3.440E-01  e=1.519E+00  Rattus norvegicus
  3gnf-assembly1_B  TM=2.748E-01  e=1.786E+00  Mus musculus

Sequence (109 aa):
MRNVARSLGISLVLLSITGQASEAADCHALVRQSITDDMSNVWQKGQKLPLDIARKGPDGWLYCTHGGSCIPRDMNGTEAVHLIDCKVGVAIGEGDYRLEQTSKGHKKS